Protein AF-B0C091-F1 (afdb_monomer_lite)

Organism: Acaryochloris marina (strain MBIC 11017) (NCBI:txid329726)

pLDDT: mean 86.72, std 5.95, range [59.72, 94.19]

Foldseek 3Di:
DDLVVLLVCLVPPDCVQADPVCVVVLVVLSVVLVVCVPPDPVPDDPVNVVSSVVNVVRRD

Radius of gyration: 10.85 Å; chains: 1; bounding box: 25×16×29 Å

Structure (mmCIF, N/CA/C/O backbone):
data_AF-B0C091-F1
#
_entry.id   AF-B0C091-F1
#
loop_
_atom_site.group_PDB
_atom_site.id
_atom_site.type_symbol
_atom_site.label_atom_id
_atom_site.label_alt_id
_atom_site.label_comp_id
_atom_site.label_asym_id
_atom_site.label_entity_id
_atom_site.label_seq_id
_atom_site.pdbx_PDB_ins_code
_atom_site.Cartn_x
_atom_site.Cartn_y
_atom_site.Cartn_z
_atom_site.occupancy
_atom_site.B_iso_or_equiv
_atom_site.auth_seq_id
_atom_site.auth_comp_id
_atom_site.auth_asym_id
_atom_site.auth_atom_id
_atom_site.pdbx_PDB_model_num
ATOM 1 N N . MET A 1 1 ? -6.640 9.756 -8.301 1.00 59.72 1 MET A N 1
ATOM 2 C CA . MET A 1 1 ? -7.518 8.628 -7.888 1.00 59.72 1 MET A CA 1
ATOM 3 C C . MET A 1 1 ? -8.295 8.963 -6.601 1.00 59.72 1 MET A C 1
ATOM 5 O O . MET A 1 1 ? -7.849 9.841 -5.866 1.00 59.72 1 MET A O 1
ATOM 9 N N . SER A 1 2 ? -9.449 8.335 -6.319 1.00 72.75 2 SER A N 1
ATOM 10 C CA . SER A 1 2 ? -10.161 8.490 -5.028 1.00 72.75 2 SER A CA 1
ATOM 11 C C . SER A 1 2 ? -9.547 7.585 -3.948 1.00 72.75 2 SER A C 1
ATOM 13 O O . SER A 1 2 ? -8.961 6.560 -4.279 1.00 72.75 2 SER A O 1
ATOM 15 N N . VAL A 1 3 ? -9.706 7.924 -2.661 1.00 72.94 3 VAL A N 1
ATOM 16 C CA . VAL A 1 3 ? -9.155 7.153 -1.518 1.00 72.94 3 VAL A CA 1
ATOM 17 C C . VAL A 1 3 ? -9.526 5.666 -1.596 1.00 72.94 3 VAL A C 1
ATOM 19 O O . VAL A 1 3 ? -8.681 4.807 -1.387 1.00 72.94 3 VAL A O 1
ATOM 22 N N . SER A 1 4 ? -10.767 5.355 -1.980 1.00 77.06 4 SER A N 1
ATOM 23 C CA . SER A 1 4 ? -11.248 3.972 -2.104 1.00 77.06 4 SER A CA 1
ATOM 24 C C . SER A 1 4 ? -10.615 3.202 -3.265 1.00 77.06 4 SER A C 1
ATOM 26 O O . SER A 1 4 ? -10.440 1.994 -3.167 1.00 77.06 4 SER A O 1
ATOM 28 N N . LEU A 1 5 ? -10.248 3.885 -4.351 1.00 79.62 5 LEU A N 1
ATOM 29 C CA . LEU A 1 5 ? -9.521 3.266 -5.461 1.00 79.62 5 LEU A CA 1
ATOM 30 C C . LEU A 1 5 ? -8.055 3.012 -5.093 1.00 79.62 5 LEU A C 1
ATOM 32 O O . LEU A 1 5 ? -7.493 2.000 -5.490 1.00 79.62 5 LEU A O 1
ATOM 36 N N . THR A 1 6 ? -7.449 3.891 -4.293 1.00 84.31 6 THR A N 1
ATOM 37 C CA . THR A 1 6 ? -6.100 3.672 -3.760 1.00 84.31 6 THR A CA 1
ATOM 38 C C . THR A 1 6 ? -6.073 2.541 -2.725 1.00 84.31 6 THR A C 1
ATOM 40 O O . THR A 1 6 ? -5.138 1.747 -2.730 1.00 84.31 6 THR A O 1
ATOM 43 N N . GLU A 1 7 ? -7.111 2.407 -1.886 1.00 83.94 7 GLU A N 1
ATOM 44 C CA . GLU A 1 7 ? -7.291 1.231 -1.016 1.00 83.94 7 GLU A CA 1
ATOM 45 C C . GLU A 1 7 ? -7.401 -0.061 -1.849 1.00 83.94 7 GLU A C 1
ATOM 47 O O . GLU A 1 7 ? -6.754 -1.051 -1.517 1.00 83.94 7 GLU A O 1
ATOM 52 N N . ALA A 1 8 ? -8.159 -0.046 -2.952 1.00 85.88 8 ALA A N 1
ATOM 53 C CA . ALA A 1 8 ? -8.283 -1.197 -3.850 1.00 85.88 8 ALA A CA 1
ATOM 54 C C . ALA A 1 8 ? -6.950 -1.554 -4.530 1.00 85.88 8 ALA A C 1
ATOM 56 O O . ALA A 1 8 ? -6.577 -2.722 -4.551 1.00 85.88 8 ALA A O 1
ATOM 57 N N . PHE A 1 9 ? -6.196 -0.555 -5.004 1.00 87.00 9 PHE A N 1
ATOM 58 C CA . PHE A 1 9 ? -4.847 -0.770 -5.532 1.00 87.00 9 PHE A CA 1
ATOM 59 C C . PHE A 1 9 ? -3.908 -1.350 -4.469 1.00 87.00 9 PHE A C 1
ATOM 61 O O . PHE A 1 9 ? -3.091 -2.200 -4.778 1.00 87.00 9 PHE A O 1
ATOM 68 N N . ALA A 1 10 ? -4.001 -0.929 -3.206 1.00 87.06 10 ALA A N 1
ATOM 69 C CA . ALA A 1 10 ? -3.160 -1.514 -2.164 1.00 87.06 10 ALA A CA 1
ATOM 70 C C . ALA A 1 10 ? -3.483 -2.996 -1.900 1.00 87.06 10 ALA A C 1
ATOM 72 O O . ALA A 1 10 ? -2.588 -3.763 -1.561 1.00 87.06 10 ALA A O 1
ATOM 73 N N . GLN A 1 11 ? -4.736 -3.418 -2.077 1.00 86.50 11 GLN A N 1
ATOM 74 C CA . GLN A 1 11 ? -5.124 -4.824 -1.932 1.00 86.50 11 GLN A CA 1
ATOM 75 C C . GLN A 1 11 ? -4.735 -5.677 -3.143 1.00 86.50 11 GLN A C 1
ATOM 77 O O . GLN A 1 11 ? -4.344 -6.830 -2.971 1.00 86.50 11 GLN A O 1
ATOM 82 N N . ASP A 1 12 ? -4.831 -5.111 -4.345 1.00 87.62 12 ASP A N 1
ATOM 83 C CA . ASP A 1 12 ? -4.456 -5.763 -5.599 1.00 87.62 12 ASP A CA 1
ATOM 84 C C . ASP A 1 12 ? -3.625 -4.803 -6.474 1.00 87.62 12 ASP A C 1
ATOM 86 O O . ASP A 1 12 ? -4.153 -4.138 -7.373 1.00 87.62 12 ASP A O 1
ATOM 90 N N . PRO A 1 13 ? -2.326 -4.642 -6.159 1.00 87.38 13 PRO A N 1
ATOM 91 C CA . PRO A 1 13 ? -1.476 -3.671 -6.832 1.00 87.38 13 PRO A CA 1
ATOM 92 C C . PRO A 1 13 ? -1.098 -4.141 -8.232 1.00 87.38 13 PRO A C 1
ATOM 94 O O . PRO A 1 13 ? -0.400 -5.141 -8.419 1.00 87.38 13 PRO A O 1
ATOM 97 N N . ASP A 1 14 ? -1.480 -3.345 -9.228 1.00 88.56 14 ASP A N 1
ATOM 98 C CA . ASP A 1 14 ? -0.973 -3.500 -10.583 1.00 88.56 14 ASP A CA 1
ATOM 99 C C . ASP A 1 14 ? 0.472 -2.982 -10.664 1.00 88.56 14 ASP A C 1
ATOM 101 O O . ASP A 1 14 ? 0.749 -1.795 -10.827 1.00 88.56 14 ASP A O 1
ATOM 105 N N . TRP A 1 15 ? 1.436 -3.891 -10.552 1.00 88.00 15 TRP A N 1
ATOM 106 C CA . TRP A 1 15 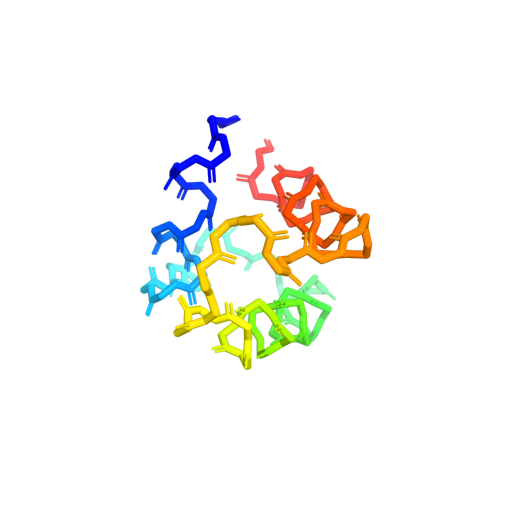? 2.859 -3.556 -10.623 1.00 88.00 15 TRP A CA 1
ATOM 107 C C . TRP A 1 15 ? 3.345 -3.166 -12.021 1.00 88.00 15 TRP A C 1
ATOM 109 O O . TRP A 1 15 ? 4.522 -2.810 -12.152 1.00 88.00 15 TRP A O 1
ATOM 119 N N . SER A 1 16 ? 2.504 -3.285 -13.055 1.00 87.94 16 SER A N 1
ATOM 120 C CA . SER A 1 16 ? 2.862 -2.935 -14.433 1.00 87.94 16 SER A CA 1
ATOM 121 C C . SER A 1 16 ? 2.847 -1.425 -14.678 1.00 87.94 16 SER A C 1
ATOM 123 O O . SER A 1 16 ? 3.618 -0.939 -15.504 1.00 87.94 16 SER A O 1
ATOM 125 N N . ILE A 1 17 ? 2.045 -0.680 -13.909 1.00 85.38 17 ILE A N 1
ATOM 126 C CA . ILE A 1 17 ? 1.962 0.786 -13.987 1.00 85.38 17 ILE A CA 1
ATOM 127 C C . ILE A 1 17 ? 3.021 1.496 -13.131 1.00 85.38 17 ILE A C 1
ATOM 129 O O . ILE A 1 17 ? 3.196 2.707 -13.238 1.00 85.38 17 ILE A O 1
ATOM 133 N N . ILE A 1 18 ? 3.739 0.751 -12.285 1.00 88.25 18 ILE A N 1
ATOM 134 C CA . ILE A 1 18 ? 4.718 1.293 -11.339 1.00 88.25 18 ILE A CA 1
ATOM 135 C C . ILE A 1 18 ? 6.120 1.264 -11.943 1.00 88.25 18 ILE A C 1
ATOM 137 O O . ILE A 1 18 ? 6.623 0.209 -12.338 1.00 88.25 18 ILE A O 1
ATOM 141 N N . SER A 1 19 ? 6.786 2.418 -11.944 1.00 88.00 19 SER A N 1
ATOM 142 C CA . SER A 1 19 ? 8.194 2.533 -12.327 1.00 88.00 19 SER A CA 1
ATOM 143 C C . SER A 1 19 ? 9.091 1.656 -11.445 1.00 88.00 19 SER A C 1
ATOM 145 O O . SER A 1 19 ? 8.886 1.538 -10.237 1.00 88.00 19 SER A O 1
ATOM 147 N N . VAL A 1 20 ? 10.144 1.072 -12.027 1.00 88.00 20 VAL A N 1
ATOM 148 C CA . VAL A 1 20 ? 11.115 0.231 -11.298 1.00 88.00 20 VAL A CA 1
ATOM 149 C C . VAL A 1 20 ? 11.781 1.001 -10.150 1.00 88.00 20 VAL A C 1
ATOM 151 O O . VAL A 1 20 ? 12.069 0.411 -9.111 1.00 88.00 20 VAL A O 1
ATOM 154 N N . THR A 1 21 ? 11.975 2.312 -10.315 1.00 90.12 21 THR A N 1
ATOM 155 C CA . THR A 1 21 ? 12.546 3.202 -9.291 1.00 90.12 21 THR A CA 1
ATOM 156 C C . THR A 1 21 ? 11.628 3.356 -8.080 1.00 90.12 21 THR A C 1
ATOM 158 O O . THR A 1 21 ? 12.097 3.376 -6.947 1.00 90.12 21 THR A O 1
ATOM 161 N N . ASP A 1 22 ? 10.320 3.423 -8.319 1.00 89.12 22 ASP A N 1
ATOM 162 C CA . ASP A 1 22 ? 9.302 3.695 -7.302 1.00 89.12 22 ASP A CA 1
ATOM 163 C C . ASP A 1 22 ? 8.763 2.420 -6.649 1.00 89.12 22 ASP A C 1
ATOM 165 O O . ASP A 1 22 ? 8.228 2.454 -5.540 1.00 89.12 22 ASP A O 1
ATOM 169 N N . ARG A 1 23 ? 8.954 1.271 -7.307 1.00 89.38 23 ARG A N 1
ATOM 170 C CA . ARG A 1 23 ? 8.483 -0.044 -6.859 1.00 89.38 23 ARG A CA 1
ATOM 171 C C . ARG A 1 23 ? 8.834 -0.372 -5.397 1.00 89.38 23 ARG A C 1
ATOM 173 O O . ARG A 1 23 ? 7.924 -0.823 -4.704 1.00 89.38 23 ARG A O 1
ATOM 180 N N . PRO A 1 24 ? 10.057 -0.130 -4.878 1.00 93.31 24 PRO A N 1
ATOM 181 C CA . PRO A 1 24 ? 10.370 -0.408 -3.474 1.00 93.31 24 PRO A CA 1
ATOM 182 C C . PRO A 1 24 ? 9.503 0.403 -2.506 1.00 93.31 24 PRO A C 1
ATOM 184 O O . PRO A 1 24 ? 8.998 -0.135 -1.523 1.00 93.31 24 PRO A O 1
ATOM 187 N N . ARG A 1 25 ? 9.287 1.689 -2.810 1.00 93.38 25 ARG A N 1
ATOM 188 C CA . ARG A 1 25 ? 8.506 2.590 -1.960 1.00 93.38 25 ARG A CA 1
ATOM 189 C C . ARG A 1 25 ? 7.013 2.288 -2.041 1.00 93.38 25 ARG A C 1
ATOM 191 O O . ARG A 1 25 ? 6.346 2.230 -1.014 1.00 93.38 25 ARG A O 1
ATOM 198 N N . VAL A 1 26 ? 6.499 2.022 -3.242 1.00 92.62 26 VAL A N 1
ATOM 199 C CA . VAL A 1 26 ? 5.108 1.586 -3.437 1.00 92.62 26 VAL A CA 1
ATOM 200 C C . VAL A 1 26 ? 4.845 0.286 -2.676 1.00 92.62 26 VAL A C 1
ATOM 202 O O . VAL A 1 26 ? 3.828 0.173 -1.999 1.00 92.62 26 VAL A O 1
ATOM 205 N N . GLN A 1 27 ? 5.776 -0.669 -2.708 1.00 93.25 27 GLN A N 1
ATOM 206 C CA . GLN A 1 27 ? 5.660 -1.923 -1.963 1.00 93.25 27 GLN A CA 1
ATOM 207 C C . GLN A 1 27 ? 5.638 -1.723 -0.444 1.00 93.25 27 GLN A C 1
ATOM 209 O O . GLN A 1 27 ? 4.853 -2.377 0.247 1.00 93.25 27 GLN A O 1
ATOM 214 N N . GLU A 1 28 ? 6.446 -0.805 0.081 1.00 94.19 28 GLU A N 1
ATOM 215 C CA . GLU A 1 28 ? 6.410 -0.422 1.495 1.00 94.19 28 GLU A CA 1
ATOM 216 C C . GLU A 1 28 ? 5.043 0.16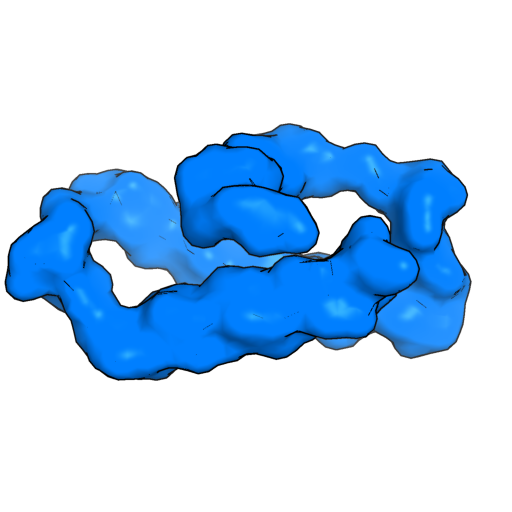6 1.880 1.00 94.19 28 GLU A C 1
ATOM 218 O O . GLU A 1 28 ? 4.408 -0.312 2.820 1.00 94.19 28 GLU A O 1
ATOM 223 N N . LEU A 1 29 ? 4.546 1.139 1.107 1.00 93.12 29 LEU A N 1
ATOM 224 C CA . LEU A 1 29 ? 3.252 1.787 1.349 1.00 93.12 29 LEU A CA 1
ATOM 225 C C . LEU A 1 29 ? 2.096 0.787 1.297 1.00 93.12 29 LEU A C 1
ATOM 227 O O . LEU A 1 29 ? 1.250 0.780 2.189 1.00 93.12 29 LEU A O 1
ATOM 231 N N . VAL A 1 30 ? 2.081 -0.089 0.292 1.00 92.56 30 VAL A N 1
ATOM 232 C CA . VAL A 1 30 ? 1.084 -1.158 0.161 1.00 92.56 30 VAL A CA 1
ATOM 233 C C . VAL A 1 30 ? 1.103 -2.072 1.383 1.00 92.56 30 VAL A C 1
ATOM 235 O O . VAL A 1 30 ? 0.051 -2.366 1.944 1.00 92.56 30 VAL A O 1
ATOM 238 N N . THR A 1 31 ? 2.291 -2.473 1.842 1.00 92.56 31 THR A N 1
ATOM 239 C CA . THR A 1 31 ? 2.429 -3.331 3.025 1.00 92.56 31 THR A CA 1
ATOM 240 C C . THR A 1 31 ? 1.837 -2.649 4.259 1.00 92.56 31 THR A C 1
ATOM 242 O O . THR A 1 31 ? 1.008 -3.243 4.947 1.00 92.56 31 THR A O 1
ATOM 245 N N . LEU A 1 32 ? 2.194 -1.384 4.504 1.00 91.69 32 LEU A N 1
ATOM 246 C CA . LEU A 1 32 ? 1.688 -0.589 5.627 1.00 91.69 32 LEU A CA 1
ATOM 247 C C . LEU A 1 32 ? 0.163 -0.415 5.574 1.00 91.69 32 LEU A C 1
ATOM 249 O O . LEU A 1 32 ? -0.526 -0.638 6.571 1.00 91.69 32 LEU A O 1
ATOM 253 N N . ILE A 1 33 ? -0.386 -0.092 4.403 1.00 90.62 33 ILE A N 1
ATOM 254 C CA . ILE A 1 33 ? -1.833 0.044 4.195 1.00 90.62 33 ILE A CA 1
ATOM 255 C C . ILE A 1 33 ? -2.545 -1.288 4.452 1.00 90.62 33 ILE A C 1
ATOM 257 O O . ILE A 1 33 ? -3.574 -1.303 5.132 1.00 90.62 33 ILE A O 1
ATOM 261 N N . CYS A 1 34 ? -1.984 -2.402 3.976 1.00 88.81 34 CYS A N 1
ATOM 262 C CA . CYS A 1 34 ? -2.523 -3.739 4.210 1.00 88.81 34 CYS A CA 1
ATOM 263 C C . CYS A 1 34 ? -2.534 -4.109 5.697 1.00 88.81 34 CYS A C 1
ATOM 265 O O . CYS A 1 34 ? -3.517 -4.681 6.157 1.00 88.81 34 CYS A O 1
ATOM 267 N N . THR A 1 35 ? -1.525 -3.715 6.489 1.00 89.25 35 THR A N 1
ATOM 268 C CA . THR A 1 35 ? -1.545 -3.974 7.948 1.00 89.25 35 THR A CA 1
ATOM 269 C C . THR A 1 35 ? -2.701 -3.303 8.687 1.00 89.25 35 THR A C 1
ATOM 271 O O . THR A 1 35 ? -3.076 -3.745 9.769 1.00 89.25 35 THR A O 1
ATOM 274 N N . GLN A 1 36 ? -3.282 -2.250 8.110 1.00 86.81 36 GLN A N 1
ATOM 275 C CA . GLN A 1 36 ? -4.403 -1.519 8.696 1.00 86.81 36 GLN A CA 1
ATOM 276 C C . GLN A 1 36 ? -5.712 -1.742 7.932 1.00 86.81 36 GLN A C 1
ATOM 278 O O . GLN A 1 36 ? -6.694 -1.040 8.179 1.00 86.81 36 GLN A O 1
ATOM 283 N N . VAL A 1 37 ? -5.757 -2.689 6.992 1.00 80.31 37 VAL A N 1
ATOM 284 C CA . VAL A 1 37 ? -6.931 -2.892 6.133 1.00 80.31 37 VAL A CA 1
ATOM 285 C C . VAL A 1 37 ? -8.133 -3.413 6.919 1.00 80.31 37 VAL A C 1
ATOM 287 O O . VAL A 1 37 ? -9.252 -2.964 6.679 1.00 80.31 37 VAL A O 1
ATOM 290 N N . ASP A 1 38 ? -7.876 -4.271 7.910 1.00 80.88 38 ASP A N 1
ATOM 291 C CA . ASP A 1 38 ? -8.880 -4.861 8.801 1.00 80.88 38 ASP A CA 1
ATOM 292 C C . ASP A 1 38 ? -9.338 -3.907 9.911 1.00 80.88 38 ASP A C 1
ATOM 294 O O . ASP A 1 38 ? -10.336 -4.162 10.591 1.00 80.88 38 ASP A O 1
ATOM 298 N N . LEU A 1 39 ? -8.633 -2.787 10.107 1.00 84.19 39 LEU A N 1
ATOM 299 C CA . LEU A 1 39 ? -9.043 -1.790 11.083 1.00 84.19 39 LEU A CA 1
ATOM 300 C C . LEU A 1 39 ? -10.236 -0.990 10.543 1.00 84.19 39 LEU A C 1
ATOM 302 O O . LEU A 1 39 ? -10.202 -0.490 9.411 1.00 84.19 39 LEU A O 1
ATOM 306 N N . PRO A 1 40 ? -11.292 -0.791 11.350 1.00 82.12 40 PRO A N 1
ATOM 307 C CA . PRO A 1 40 ? -12.382 0.088 10.963 1.00 82.12 40 PRO A CA 1
ATOM 308 C C . PRO A 1 40 ? -11.853 1.511 10.754 1.00 82.12 40 PRO A C 1
ATOM 310 O O . PRO A 1 40 ? -10.970 1.970 11.474 1.00 82.12 40 PRO A O 1
ATOM 313 N N . ARG A 1 41 ? -12.419 2.248 9.787 1.00 79.94 41 ARG A N 1
ATOM 314 C CA . ARG A 1 41 ? -11.974 3.612 9.423 1.00 79.94 41 ARG A CA 1
ATOM 315 C C . ARG A 1 41 ? -11.902 4.589 10.600 1.00 79.94 41 ARG A C 1
ATOM 317 O O . ARG A 1 41 ? -11.105 5.514 10.554 1.00 79.94 41 ARG A O 1
ATOM 324 N N . SER A 1 42 ? -12.710 4.379 11.639 1.00 82.00 42 SER A N 1
ATOM 325 C CA . SER A 1 42 ? -12.695 5.162 12.881 1.00 82.00 42 SER A CA 1
ATOM 326 C C . SER A 1 42 ? -11.453 4.935 13.751 1.00 82.00 42 SER A C 1
ATOM 328 O O . SER A 1 42 ? -11.177 5.754 14.619 1.00 82.00 42 SER A O 1
ATOM 330 N N . GLN A 1 43 ? -10.725 3.837 13.536 1.00 83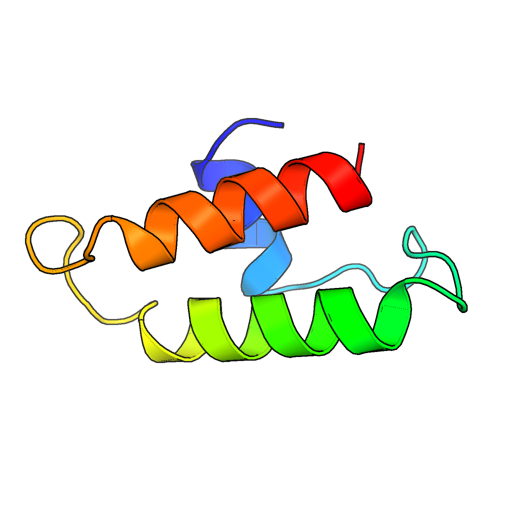.00 43 GLN A N 1
ATOM 331 C CA . GLN A 1 43 ? -9.478 3.492 14.224 1.00 83.00 43 GLN A CA 1
ATOM 332 C C . GLN A 1 43 ? -8.235 3.707 13.351 1.00 83.00 43 GLN A C 1
ATOM 334 O O . GLN A 1 43 ? -7.120 3.645 13.865 1.00 83.00 43 GLN A O 1
ATOM 339 N N . LYS A 1 44 ? -8.403 3.969 12.047 1.00 85.75 44 LYS A N 1
ATOM 340 C CA . LYS A 1 44 ? -7.285 4.305 11.160 1.00 85.75 44 LYS A CA 1
ATOM 341 C C . LYS A 1 44 ? -6.797 5.721 11.483 1.00 85.75 44 LYS A C 1
ATOM 343 O O . LYS A 1 44 ? -7.575 6.673 11.434 1.00 85.75 44 LYS A O 1
ATOM 348 N N . GLY A 1 45 ? -5.520 5.840 11.839 1.00 85.25 45 GLY A N 1
ATOM 349 C CA . GLY A 1 45 ? -4.893 7.114 12.196 1.00 85.25 45 GLY A CA 1
ATOM 350 C C . GLY A 1 45 ? -4.605 8.008 10.987 1.00 85.25 45 GLY A C 1
ATOM 351 O O . GLY A 1 45 ? -4.741 7.591 9.837 1.00 85.25 45 GLY A O 1
ATOM 352 N N . GLU A 1 46 ? -4.156 9.238 11.239 1.00 87.44 46 GLU A N 1
ATOM 353 C CA . GLU A 1 46 ? -3.758 10.190 10.186 1.00 87.44 46 GLU A CA 1
ATOM 354 C C . GLU A 1 46 ? -2.649 9.636 9.277 1.00 87.44 46 GLU A C 1
ATOM 356 O O . GLU A 1 46 ? -2.658 9.880 8.071 1.00 87.44 46 GLU A O 1
ATOM 361 N N . GLU A 1 47 ? -1.745 8.821 9.830 1.00 89.75 47 GLU A N 1
ATOM 362 C CA . GLU A 1 47 ? -0.666 8.158 9.086 1.00 89.75 47 GLU A CA 1
ATOM 363 C C . GLU A 1 47 ? -1.196 7.285 7.943 1.00 89.75 47 GLU A C 1
ATOM 365 O O . GLU A 1 47 ? -0.660 7.326 6.837 1.00 89.75 47 GLU A O 1
ATOM 370 N N . TYR A 1 48 ? -2.304 6.572 8.167 1.00 90.75 48 TYR A N 1
ATOM 371 C CA . TYR A 1 48 ? -2.939 5.734 7.151 1.00 90.75 4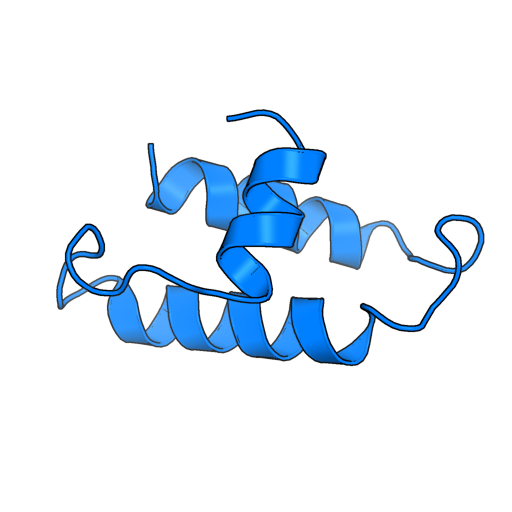8 TYR A CA 1
ATOM 372 C C . TYR A 1 48 ? -3.371 6.544 5.925 1.00 90.75 48 TYR A C 1
ATOM 374 O O . TYR A 1 48 ? -3.120 6.167 4.778 1.00 90.75 48 TYR A O 1
ATOM 382 N N . TYR A 1 49 ? -4.009 7.691 6.169 1.00 88.62 49 TYR A N 1
ATOM 383 C CA . TYR A 1 49 ? -4.429 8.594 5.103 1.00 88.62 49 TYR A CA 1
ATOM 384 C C . TYR A 1 49 ? -3.225 9.259 4.429 1.00 88.62 49 TYR A C 1
ATOM 386 O O . TYR A 1 49 ? -3.254 9.468 3.216 1.00 88.62 49 TYR A O 1
ATOM 394 N N . GLY A 1 50 ? -2.151 9.521 5.180 1.00 90.94 50 GLY A N 1
ATOM 395 C CA . GLY A 1 50 ? -0.863 9.954 4.640 1.00 90.94 50 GLY A CA 1
ATOM 396 C C . GLY A 1 50 ? -0.299 8.963 3.620 1.00 90.94 50 GLY A C 1
ATOM 397 O O . GLY A 1 50 ? 0.007 9.361 2.495 1.00 90.94 50 GLY A O 1
ATOM 398 N N . TRP A 1 51 ? -0.254 7.671 3.960 1.00 93.19 51 TRP A N 1
ATOM 399 C CA . TRP A 1 51 ? 0.221 6.620 3.052 1.00 93.19 51 TRP A CA 1
ATOM 400 C C . TRP A 1 51 ? -0.645 6.490 1.802 1.00 93.19 51 TRP A C 1
ATOM 402 O O . TRP A 1 51 ? -0.111 6.338 0.707 1.00 93.19 51 TRP A O 1
ATOM 412 N N . LEU A 1 52 ? -1.971 6.603 1.931 1.00 89.94 52 LEU A N 1
ATOM 413 C CA . LEU A 1 52 ? -2.868 6.589 0.773 1.00 89.94 52 LEU A CA 1
ATOM 414 C C . LEU A 1 52 ? -2.650 7.798 -0.141 1.00 89.94 52 LEU A C 1
ATOM 416 O O . LEU A 1 52 ? -2.652 7.652 -1.359 1.00 89.94 52 LEU A O 1
ATOM 420 N N . ILE A 1 53 ? -2.452 8.996 0.411 1.00 90.44 53 ILE A N 1
ATO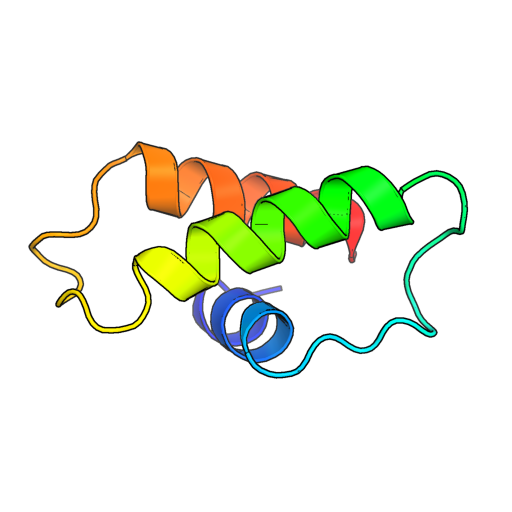M 421 C CA . ILE A 1 53 ? -2.179 10.193 -0.396 1.00 90.44 53 ILE A CA 1
ATOM 422 C C . ILE A 1 53 ? -0.835 10.061 -1.115 1.00 90.44 53 ILE A C 1
ATOM 424 O O . ILE A 1 53 ? -0.742 10.403 -2.294 1.00 90.44 53 ILE A O 1
ATOM 428 N N . GLU A 1 54 ? 0.188 9.563 -0.423 1.00 91.50 54 GLU A N 1
ATOM 429 C CA . GLU A 1 54 ? 1.506 9.320 -1.005 1.00 91.50 54 GLU A CA 1
ATOM 430 C C . GLU A 1 54 ? 1.426 8.287 -2.132 1.00 91.50 54 GLU A C 1
ATOM 432 O O . GLU A 1 54 ? 1.832 8.577 -3.254 1.00 91.50 54 GLU A O 1
ATOM 437 N N . LEU A 1 55 ? 0.788 7.142 -1.881 1.00 90.69 55 LEU A N 1
ATOM 438 C CA . LEU A 1 55 ? 0.580 6.092 -2.874 1.00 90.69 55 LEU A CA 1
ATOM 439 C C . LEU A 1 55 ? -0.174 6.624 -4.101 1.00 90.69 55 LEU A C 1
ATOM 441 O O . LEU A 1 55 ? 0.255 6.414 -5.229 1.00 90.69 55 LEU A O 1
ATOM 445 N N . ASN A 1 56 ? -1.244 7.395 -3.893 1.00 89.81 56 ASN A N 1
ATOM 446 C CA . ASN A 1 56 ? -2.017 8.026 -4.965 1.00 89.81 56 ASN A CA 1
ATOM 447 C C . ASN A 1 56 ? -1.157 8.965 -5.833 1.00 89.81 56 ASN A C 1
ATOM 449 O O . ASN A 1 56 ? -1.360 9.023 -7.040 1.00 89.81 56 ASN A O 1
ATOM 453 N N . ARG A 1 57 ? -0.183 9.681 -5.255 1.00 89.00 57 ARG A N 1
ATOM 4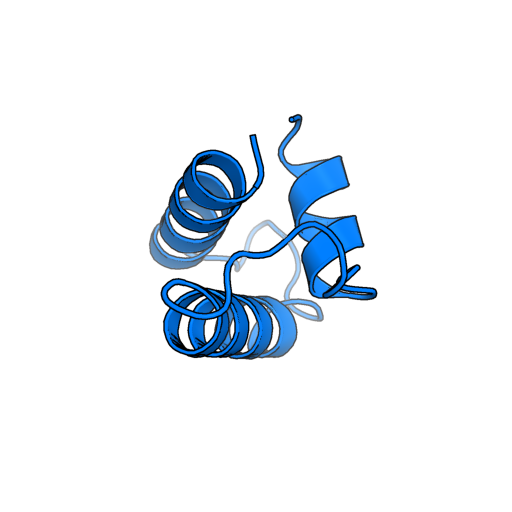54 C CA . ARG A 1 57 ? 0.739 10.549 -6.014 1.00 89.00 57 ARG A CA 1
ATOM 455 C C . ARG A 1 57 ? 1.771 9.781 -6.833 1.00 89.00 57 ARG A C 1
ATOM 457 O O . ARG A 1 57 ? 2.286 10.342 -7.786 1.00 89.00 57 ARG A O 1
ATOM 464 N N . MET A 1 58 ? 2.102 8.554 -6.442 1.00 88.19 58 MET A N 1
ATOM 465 C CA . MET A 1 58 ? 3.073 7.729 -7.167 1.00 88.19 58 MET A CA 1
ATOM 466 C C . MET A 1 58 ? 2.440 6.984 -8.346 1.00 88.19 58 MET A C 1
ATOM 468 O O . MET A 1 58 ? 3.141 6.628 -9.287 1.00 88.19 58 MET A O 1
ATOM 472 N N . ILE A 1 59 ? 1.129 6.723 -8.280 1.00 84.19 59 ILE A N 1
ATOM 473 C CA . ILE A 1 59 ? 0.399 5.910 -9.267 1.00 84.19 59 ILE A CA 1
ATOM 474 C C . ILE A 1 59 ? -0.499 6.719 -10.223 1.00 84.19 59 ILE A C 1
ATOM 476 O O . ILE A 1 59 ? -1.131 6.117 -11.088 1.00 84.19 59 ILE A O 1
ATOM 480 N N . ASN A 1 60 ? -0.602 8.049 -10.064 1.00 78.31 60 ASN A N 1
ATOM 481 C CA . ASN A 1 60 ? -1.158 8.959 -11.090 1.00 78.31 60 ASN A CA 1
ATOM 482 C C . ASN A 1 60 ? -0.041 9.816 -11.668 1.00 78.31 60 ASN A C 1
ATOM 484 O O . ASN A 1 60 ? -0.165 10.170 -12.859 1.00 78.31 60 ASN A O 1
#

Secondary structure (DSSP, 8-state):
--HHHHHHHHHS--TTSS-TTTHHHHHHHHHHHHHTTTS-TTT--HHHHHHHHHHHHHH-

Sequence (60 aa):
MSVSLTEAFAQDPDWSIISVTDRPRVQELVTLICTQVDLPRSQKGEEYYGWLIELNRMIN